Protein AF-A0A946HUG2-F1 (afdb_monomer)

Structure (mmCIF, N/CA/C/O backbone):
data_AF-A0A946HUG2-F1
#
_entry.id   AF-A0A946HUG2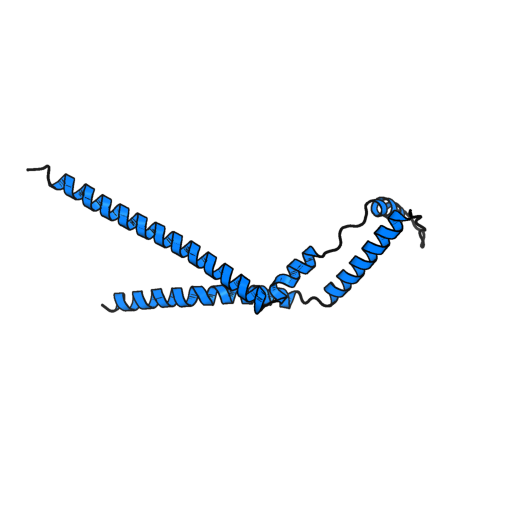-F1
#
loop_
_atom_site.group_PDB
_atom_site.id
_atom_site.type_symbol
_atom_site.label_atom_id
_atom_site.label_alt_id
_atom_site.label_comp_id
_atom_site.label_asym_id
_atom_site.label_entity_id
_atom_site.label_seq_id
_atom_site.pdbx_PDB_ins_code
_atom_site.Cartn_x
_atom_site.Cartn_y
_atom_site.Cartn_z
_atom_site.occupancy
_atom_site.B_iso_or_equiv
_atom_site.auth_seq_id
_atom_site.auth_comp_id
_atom_site.auth_asym_id
_atom_site.auth_atom_id
_atom_site.pdbx_PDB_model_num
ATOM 1 N N . MET A 1 1 ? -23.918 31.958 53.753 1.00 51.69 1 MET A N 1
ATOM 2 C CA . MET A 1 1 ? -23.463 30.554 53.579 1.00 51.69 1 MET A CA 1
ATOM 3 C C . MET A 1 1 ? -23.329 30.134 52.100 1.00 51.69 1 MET A C 1
ATOM 5 O O . MET A 1 1 ? -23.316 28.949 51.806 1.00 51.69 1 MET A O 1
ATOM 9 N N . GLU A 1 2 ? -23.116 31.060 51.156 1.00 54.88 2 GLU A N 1
ATOM 10 C CA . GLU A 1 2 ? -23.332 30.794 49.716 1.00 54.88 2 GLU A CA 1
ATOM 11 C C . GLU A 1 2 ? -22.056 30.512 48.889 1.00 54.88 2 GLU A C 1
ATOM 13 O O . GLU A 1 2 ? -22.109 29.956 47.800 1.00 54.88 2 GLU A O 1
ATOM 18 N N . LYS A 1 3 ? -20.856 30.804 49.411 1.00 55.84 3 LYS A N 1
ATOM 19 C CA . LYS A 1 3 ? -19.596 30.688 48.639 1.00 55.84 3 LYS A CA 1
ATOM 20 C C . LYS A 1 3 ? -19.053 29.258 48.459 1.00 55.84 3 LYS A C 1
ATOM 22 O O . LYS A 1 3 ? -18.051 29.080 47.764 1.00 55.84 3 LYS A O 1
ATOM 27 N N . LYS A 1 4 ? -19.651 28.241 49.094 1.00 53.16 4 LYS A N 1
ATOM 28 C CA . LYS A 1 4 ? -19.107 26.866 49.102 1.00 53.16 4 LYS A CA 1
ATOM 29 C C . LYS A 1 4 ? -19.565 26.023 47.900 1.00 53.16 4 LYS A C 1
ATOM 31 O O . LYS A 1 4 ? -18.785 25.195 47.441 1.00 53.16 4 LYS A O 1
ATOM 36 N N . SER A 1 5 ? -20.754 26.277 47.343 1.00 53.03 5 SER A N 1
ATOM 37 C CA . SER A 1 5 ? -21.284 25.548 46.174 1.00 53.03 5 SER A CA 1
ATOM 38 C C . SER A 1 5 ? -20.535 25.894 44.878 1.00 53.03 5 SER A C 1
ATOM 40 O O . SER A 1 5 ? -20.132 25.001 44.139 1.00 53.03 5 SER A O 1
ATOM 42 N N . VAL A 1 6 ? -20.221 27.175 44.658 1.00 56.47 6 VAL A N 1
ATOM 43 C CA . VAL A 1 6 ? -19.549 27.677 43.438 1.00 56.47 6 VAL A CA 1
ATOM 44 C C . VAL A 1 6 ? -18.105 27.160 43.278 1.00 56.47 6 VAL A C 1
ATOM 46 O O . VAL A 1 6 ? -17.585 27.056 42.167 1.00 56.47 6 VAL A O 1
ATOM 49 N N . ARG A 1 7 ? -17.419 26.814 44.378 1.00 55.25 7 ARG A N 1
ATOM 50 C CA . ARG A 1 7 ? -16.035 26.295 44.330 1.00 55.25 7 ARG A CA 1
ATOM 51 C C . ARG A 1 7 ? -15.948 24.802 43.992 1.00 55.25 7 ARG A C 1
ATOM 53 O O . ARG A 1 7 ? -14.934 24.389 43.432 1.00 55.25 7 A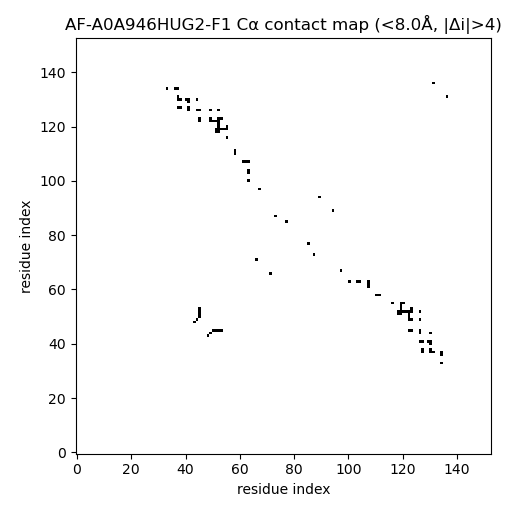RG A O 1
ATOM 60 N N . LEU A 1 8 ? -16.976 24.012 44.312 1.00 56.19 8 LEU A N 1
ATOM 61 C CA . LEU A 1 8 ? -17.014 22.573 44.014 1.00 56.19 8 LEU A CA 1
ATOM 62 C C . LEU A 1 8 ? -17.182 22.314 42.507 1.00 56.19 8 LEU A C 1
ATOM 64 O O . LEU A 1 8 ? -16.502 21.448 41.957 1.00 56.19 8 LEU A O 1
ATOM 68 N N . ASP A 1 9 ? -17.980 23.139 41.830 1.00 61.47 9 ASP A N 1
ATOM 69 C CA . ASP A 1 9 ? -18.245 23.055 40.389 1.00 61.47 9 ASP A CA 1
ATOM 70 C C . ASP A 1 9 ? -16.977 23.233 39.518 1.00 61.47 9 ASP A C 1
ATOM 72 O O . ASP A 1 9 ? -16.661 22.407 38.659 1.00 61.47 9 ASP A O 1
ATOM 76 N N . ARG A 1 10 ? -16.131 24.234 39.819 1.00 65.38 10 ARG A N 1
ATOM 77 C CA . ARG A 1 10 ? -14.872 24.466 39.070 1.00 65.38 10 ARG A CA 1
ATOM 78 C C . ARG A 1 10 ? -13.834 23.346 39.212 1.00 65.38 10 ARG A C 1
ATOM 80 O O . ARG A 1 10 ? -12.935 23.249 38.374 1.00 65.38 10 ARG A O 1
ATOM 87 N N . SER A 1 11 ? -13.884 22.560 40.290 1.00 70.19 11 SER A N 1
ATOM 88 C CA . SER A 1 11 ? -12.984 21.414 40.501 1.00 70.19 11 SER A CA 1
ATOM 89 C C . SER A 1 11 ? -13.456 20.201 39.702 1.00 70.19 11 SER A C 1
ATOM 91 O O . SER A 1 11 ? -12.662 19.598 38.981 1.00 70.19 11 SER A O 1
ATOM 93 N N . GLN A 1 12 ? -14.757 19.900 39.765 1.00 76.25 12 GLN A N 1
ATOM 94 C CA . GLN A 1 12 ? -15.372 18.810 39.004 1.00 76.25 12 GLN A CA 1
ATOM 95 C C . GLN A 1 12 ? -15.234 19.037 37.496 1.00 76.25 12 GLN A C 1
ATOM 97 O O . GLN A 1 12 ? -14.741 18.164 36.783 1.00 76.25 12 GLN A O 1
ATOM 102 N N . SER A 1 13 ? -15.528 20.251 37.026 1.00 77.31 13 SER A N 1
ATOM 103 C CA . SER A 1 13 ? -15.367 20.628 35.619 1.00 77.31 13 SER A CA 1
ATOM 104 C C . SER A 1 13 ? -13.922 20.466 35.131 1.00 77.31 13 SER A C 1
ATOM 106 O O . SER A 1 13 ? -13.685 19.887 34.073 1.00 77.31 13 SER A O 1
ATOM 108 N N . ARG A 1 14 ? -12.919 20.868 35.928 1.00 83.62 14 ARG A N 1
ATOM 109 C CA . ARG A 1 14 ? -11.502 20.636 35.585 1.00 83.62 14 ARG A CA 1
ATOM 110 C C . ARG A 1 14 ? -11.140 19.155 35.501 1.00 83.62 14 ARG A C 1
ATOM 112 O O . ARG A 1 14 ? -10.363 18.768 34.630 1.00 83.62 14 ARG A O 1
ATOM 119 N N . GLN A 1 15 ? -11.687 18.324 36.385 1.00 86.00 15 GLN A N 1
ATOM 120 C CA . GLN A 1 15 ? -11.443 16.882 36.361 1.00 86.00 15 GLN A CA 1
ATOM 121 C C . GLN A 1 15 ? -12.069 16.217 35.132 1.00 86.00 15 GLN A C 1
ATOM 123 O O . GLN A 1 15 ? -11.429 15.354 34.531 1.00 86.00 15 GLN A O 1
ATOM 128 N N . VAL A 1 16 ? -13.270 16.638 34.729 1.00 90.44 16 VAL A N 1
ATOM 129 C CA . VAL A 1 16 ? -13.940 16.153 33.515 1.00 90.44 16 VAL A CA 1
ATOM 130 C C . VAL A 1 16 ? -13.184 16.593 32.260 1.00 90.44 16 VAL A C 1
ATOM 132 O O . VAL A 1 16 ? -12.857 15.742 31.438 1.00 90.44 16 VAL A O 1
ATOM 135 N N . ILE A 1 17 ? -12.802 17.872 32.150 1.00 91.38 17 ILE A N 1
ATOM 136 C CA . ILE A 1 17 ? -12.015 18.392 31.015 1.00 91.38 17 ILE A CA 1
ATOM 137 C C . ILE A 1 17 ? -10.702 17.619 30.865 1.00 91.38 17 ILE A C 1
ATOM 139 O O . ILE A 1 17 ? -10.360 17.184 29.767 1.00 91.38 17 ILE A O 1
ATOM 143 N N . ARG A 1 18 ? -9.985 17.383 31.972 1.00 92.12 18 ARG A N 1
ATOM 144 C CA . ARG A 1 18 ? -8.744 16.598 31.953 1.00 92.12 18 ARG A CA 1
ATOM 145 C C . ARG A 1 18 ? -8.985 15.169 31.468 1.00 92.12 18 ARG A C 1
ATOM 147 O O . ARG A 1 18 ? -8.207 14.679 30.660 1.00 92.12 18 ARG A O 1
ATOM 154 N N . LYS A 1 19 ? -10.042 14.499 31.942 1.00 94.88 19 LYS A N 1
ATOM 155 C CA . LYS A 1 19 ? -10.388 13.140 31.491 1.00 94.88 19 LYS A CA 1
ATOM 156 C C . LYS A 1 19 ? -10.696 13.118 29.994 1.00 94.88 19 LYS A C 1
ATOM 158 O O . LYS A 1 19 ? -10.128 12.295 29.290 1.00 94.88 19 LYS A O 1
ATOM 163 N N . ILE A 1 20 ? -11.529 14.040 29.509 1.00 95.06 20 ILE A N 1
ATOM 164 C CA . ILE A 1 20 ? -11.873 14.153 28.084 1.00 95.06 20 ILE A CA 1
ATOM 165 C C . ILE A 1 20 ? -10.610 14.362 27.242 1.00 95.06 20 ILE A C 1
ATOM 167 O O . ILE A 1 20 ? -10.400 13.629 26.281 1.00 95.06 20 ILE A O 1
ATOM 171 N N . TYR A 1 21 ? -9.737 15.298 27.633 1.00 95.50 21 TYR A N 1
ATOM 172 C CA . TYR A 1 21 ? -8.464 15.537 26.947 1.00 95.50 21 TYR A CA 1
ATOM 173 C C . TYR A 1 21 ? -7.603 14.270 26.875 1.00 95.50 21 TYR A C 1
ATOM 175 O O . TYR A 1 21 ? -7.106 13.925 25.806 1.00 95.50 21 TYR A O 1
ATOM 183 N N . LEU A 1 22 ? -7.460 13.551 27.993 1.00 95.69 22 LEU A N 1
ATOM 184 C CA . LEU A 1 22 ? -6.661 12.327 28.046 1.00 95.69 22 LEU A CA 1
ATOM 185 C C . LEU A 1 22 ? -7.236 11.223 27.151 1.00 95.69 22 LEU A C 1
ATOM 187 O O . LEU A 1 22 ? -6.472 10.576 26.440 1.00 95.69 22 LEU A O 1
ATOM 191 N N . TYR A 1 23 ? -8.559 11.033 27.136 1.00 95.88 23 TYR A N 1
ATOM 192 C CA . TYR A 1 23 ? -9.197 10.046 26.259 1.00 95.88 23 TYR A CA 1
ATOM 193 C C . TYR A 1 23 ? -9.086 10.420 24.781 1.00 95.88 23 TYR A C 1
ATOM 195 O O . TYR A 1 23 ? -8.805 9.550 23.963 1.00 95.88 23 TYR A O 1
ATOM 203 N N . LEU A 1 24 ? -9.245 11.699 24.431 1.00 97.00 24 LEU A N 1
ATOM 204 C CA . LEU A 1 24 ? -9.057 12.165 23.055 1.00 97.00 24 LEU A CA 1
ATOM 205 C C . LEU A 1 24 ? -7.612 11.977 22.592 1.00 97.00 24 LEU A C 1
ATOM 207 O O . LEU A 1 24 ? -7.379 11.469 21.498 1.00 97.00 24 LEU A O 1
ATOM 211 N N . PHE A 1 25 ? -6.638 12.335 23.430 1.00 97.31 25 PHE A N 1
ATOM 212 C CA . PHE A 1 25 ? -5.226 12.149 23.108 1.00 97.31 25 PHE A CA 1
ATOM 213 C C . PHE A 1 25 ? -4.868 10.664 22.966 1.00 97.31 25 PHE A C 1
ATOM 215 O O . PHE A 1 25 ? -4.186 10.285 22.017 1.00 97.31 25 PHE A O 1
ATOM 222 N N . ALA A 1 26 ? -5.370 9.811 23.863 1.00 96.62 26 ALA A N 1
ATOM 223 C CA . ALA A 1 26 ? -5.179 8.366 23.777 1.00 96.62 26 ALA A CA 1
ATOM 224 C C . ALA A 1 26 ? -5.818 7.775 22.511 1.00 96.62 26 ALA A C 1
ATOM 226 O O . ALA A 1 26 ? -5.196 6.948 21.849 1.00 96.62 26 ALA A O 1
ATOM 227 N N . LEU A 1 27 ? -7.019 8.228 22.140 1.00 96.44 27 LEU A N 1
ATOM 228 C CA . LEU A 1 27 ? -7.692 7.809 20.912 1.00 96.44 27 LEU A CA 1
ATOM 229 C C . LEU A 1 27 ? -6.875 8.192 19.673 1.00 96.44 27 LEU A C 1
ATOM 231 O O . LEU A 1 27 ? -6.632 7.347 18.815 1.00 96.44 27 LEU A O 1
ATOM 235 N N . LEU A 1 28 ? -6.404 9.441 19.598 1.00 98.00 28 LEU A N 1
ATOM 236 C CA . LEU A 1 28 ? -5.545 9.903 18.505 1.00 98.00 28 LEU A CA 1
ATOM 237 C C . LEU A 1 28 ? -4.244 9.098 18.435 1.00 98.00 28 LEU A C 1
ATOM 239 O O . LEU A 1 28 ? -3.857 8.641 17.360 1.00 98.00 28 LEU A O 1
ATOM 243 N N . GLY A 1 29 ? -3.596 8.875 19.579 1.00 97.94 29 GLY A N 1
ATOM 244 C CA . GLY A 1 29 ? -2.392 8.054 19.668 1.00 97.94 29 GLY A CA 1
ATOM 245 C C . GLY A 1 29 ? -2.627 6.622 19.186 1.00 97.94 29 GLY A C 1
ATOM 246 O O . GLY A 1 29 ? -1.824 6.098 18.418 1.00 97.94 29 GLY A O 1
ATOM 247 N N . LEU A 1 30 ? -3.753 6.009 19.561 1.00 96.50 30 LEU A N 1
ATOM 248 C CA . LEU A 1 30 ? -4.123 4.664 19.121 1.00 96.50 30 LEU A CA 1
ATOM 249 C C . LEU A 1 30 ? -4.354 4.601 17.603 1.00 96.50 30 LEU A C 1
ATOM 251 O O . LEU A 1 30 ? -3.898 3.663 16.950 1.00 96.50 30 LEU A O 1
ATOM 255 N N . VAL A 1 31 ? -5.003 5.610 17.016 1.00 97.19 31 VAL A N 1
ATOM 256 C CA . VAL A 1 31 ? -5.180 5.703 15.556 1.00 97.19 31 VAL A CA 1
ATOM 257 C C . VAL A 1 31 ? -3.826 5.796 14.848 1.00 97.19 31 VAL A C 1
ATOM 259 O O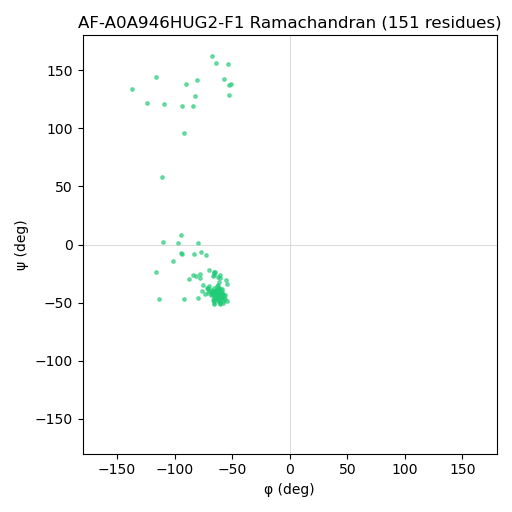 . VAL A 1 31 ? -3.565 5.041 13.915 1.00 97.19 31 VAL A O 1
ATOM 262 N N . LEU A 1 32 ? -2.920 6.657 15.313 1.00 98.25 32 LEU A N 1
ATOM 263 C CA . LEU A 1 32 ? -1.583 6.769 14.720 1.00 98.25 32 LEU A CA 1
ATOM 264 C C . LEU A 1 32 ? -0.778 5.470 14.863 1.00 98.25 32 LEU A C 1
ATOM 266 O O . LEU A 1 32 ? -0.131 5.036 13.909 1.00 98.25 32 LEU A O 1
ATOM 270 N N . LEU A 1 33 ? -0.860 4.822 16.027 1.00 97.88 33 LEU A N 1
ATOM 271 C CA . LEU A 1 33 ? -0.179 3.558 16.297 1.00 97.88 33 LEU A CA 1
ATOM 272 C C . LEU A 1 33 ? -0.679 2.440 15.375 1.00 97.88 33 LEU A C 1
ATOM 274 O O . LEU A 1 33 ? 0.128 1.710 14.806 1.00 97.88 33 LEU A O 1
ATOM 278 N N . THR A 1 34 ? -1.996 2.317 15.196 1.00 97.75 34 THR A N 1
ATOM 279 C CA . THR A 1 34 ? -2.588 1.293 14.319 1.00 97.75 34 THR A CA 1
ATOM 280 C C . THR A 1 34 ? -2.207 1.510 12.856 1.00 97.75 34 THR A C 1
ATOM 282 O O . THR A 1 34 ? -1.802 0.555 12.194 1.00 97.75 34 THR A O 1
ATOM 285 N N . ILE A 1 35 ? -2.230 2.755 12.366 1.00 98.19 35 ILE A N 1
ATOM 286 C CA . ILE A 1 35 ? -1.761 3.093 11.011 1.00 98.19 35 ILE A CA 1
ATOM 287 C C . ILE A 1 35 ? -0.279 2.727 10.845 1.00 98.19 35 ILE A C 1
ATOM 289 O O . ILE A 1 35 ? 0.100 2.122 9.839 1.00 98.19 35 ILE A O 1
ATOM 293 N N . GLY A 1 36 ? 0.560 3.065 11.829 1.00 98.31 36 GLY A N 1
ATOM 294 C CA . GLY A 1 36 ? 1.984 2.726 11.824 1.00 98.31 36 GLY A CA 1
ATOM 295 C C . GLY A 1 36 ? 2.230 1.216 11.802 1.00 98.31 36 GLY A C 1
ATOM 296 O O . GLY A 1 36 ? 3.002 0.733 10.975 1.00 98.31 36 GLY A O 1
ATOM 297 N N . ALA A 1 37 ? 1.523 0.463 12.646 1.00 98.38 37 ALA A N 1
ATOM 298 C CA . ALA A 1 37 ? 1.634 -0.992 12.727 1.00 98.38 37 ALA A CA 1
ATOM 299 C C . ALA A 1 37 ? 1.246 -1.676 11.408 1.00 98.38 37 ALA A C 1
ATOM 301 O O . ALA A 1 37 ? 1.991 -2.520 10.911 1.00 98.38 37 ALA A O 1
ATOM 302 N N . VAL A 1 38 ? 0.128 -1.268 10.796 1.00 98.50 38 VAL A N 1
ATOM 303 C CA . VAL A 1 38 ? -0.313 -1.801 9.496 1.00 98.50 38 VAL A CA 1
ATOM 304 C C . VAL A 1 38 ? 0.735 -1.533 8.418 1.00 98.50 38 VAL A C 1
ATOM 306 O O . VAL A 1 38 ? 1.083 -2.439 7.664 1.00 98.50 38 VAL A O 1
ATOM 309 N N . ARG A 1 39 ? 1.282 -0.310 8.352 1.00 98.19 39 ARG A N 1
ATOM 310 C CA . ARG A 1 39 ? 2.325 0.035 7.372 1.00 98.19 39 ARG A CA 1
ATOM 311 C C . ARG A 1 39 ? 3.595 -0.787 7.567 1.00 98.19 39 ARG A C 1
ATOM 313 O O . ARG A 1 39 ? 4.164 -1.246 6.581 1.00 98.19 39 ARG A O 1
ATOM 320 N N . PHE A 1 40 ? 4.014 -0.985 8.813 1.00 98.38 40 PHE A N 1
ATOM 321 C CA . PHE A 1 40 ? 5.216 -1.747 9.135 1.00 98.38 40 PHE A CA 1
ATOM 322 C C . PHE A 1 40 ? 5.079 -3.225 8.752 1.00 98.38 40 PHE A C 1
ATOM 324 O O . PHE A 1 40 ? 5.952 -3.772 8.081 1.00 98.38 40 PHE A O 1
ATOM 331 N N . ILE A 1 41 ? 3.955 -3.854 9.105 1.00 98.38 41 ILE A N 1
ATOM 332 C CA . ILE A 1 41 ? 3.681 -5.248 8.7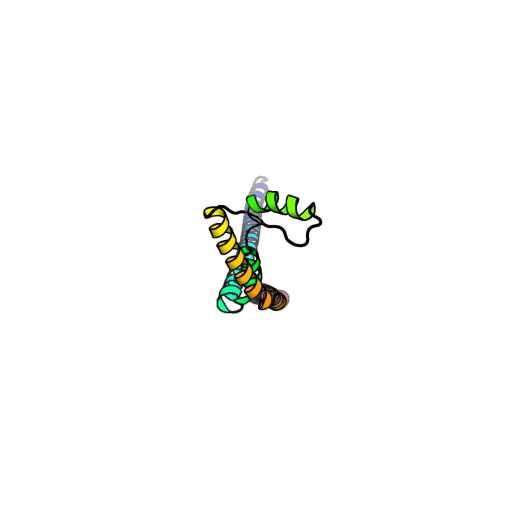30 1.00 98.38 41 ILE A CA 1
ATOM 333 C C . ILE A 1 41 ? 3.576 -5.378 7.210 1.00 98.38 41 ILE A C 1
ATOM 335 O O . ILE A 1 41 ? 4.168 -6.291 6.644 1.00 98.38 41 ILE A O 1
ATOM 339 N N . ASN A 1 42 ? 2.911 -4.436 6.537 1.00 98.38 42 ASN A N 1
ATOM 340 C CA . ASN A 1 42 ? 2.801 -4.439 5.081 1.00 98.38 42 ASN A CA 1
ATOM 341 C C . ASN A 1 42 ? 4.176 -4.355 4.409 1.00 98.38 42 ASN A C 1
ATOM 343 O O . ASN A 1 42 ? 4.431 -5.078 3.454 1.00 98.38 42 ASN A O 1
ATOM 347 N N . MET A 1 43 ? 5.076 -3.511 4.916 1.00 97.19 43 MET A N 1
ATOM 348 C CA . MET A 1 43 ? 6.452 -3.446 4.423 1.00 97.19 43 MET A CA 1
ATOM 349 C C . MET A 1 43 ? 7.172 -4.789 4.609 1.00 97.19 43 MET A C 1
ATOM 351 O O . MET A 1 43 ? 7.766 -5.297 3.663 1.00 97.19 43 MET A O 1
ATOM 355 N N . GLY A 1 44 ? 7.084 -5.394 5.798 1.00 97.50 44 GLY A N 1
ATOM 356 C CA . GLY A 1 44 ? 7.706 -6.693 6.067 1.00 97.50 44 GLY A CA 1
ATOM 357 C C . GLY A 1 44 ? 7.153 -7.811 5.179 1.00 97.50 44 GLY A C 1
ATOM 358 O O . GLY A 1 44 ? 7.912 -8.604 4.627 1.00 97.50 44 GLY A O 1
ATOM 359 N N . LEU A 1 45 ? 5.836 -7.845 4.977 1.00 98.00 45 LEU A N 1
ATOM 360 C CA . LEU A 1 45 ? 5.191 -8.816 4.102 1.00 98.00 45 LEU A CA 1
ATOM 361 C C . LEU A 1 45 ? 5.642 -8.653 2.649 1.00 98.00 45 LEU A C 1
ATOM 363 O O . LEU A 1 45 ? 6.007 -9.651 2.039 1.00 98.00 45 LEU A O 1
ATOM 367 N N . LYS A 1 46 ? 5.694 -7.433 2.103 1.00 96.50 46 LYS A N 1
ATOM 368 C CA . LYS A 1 46 ?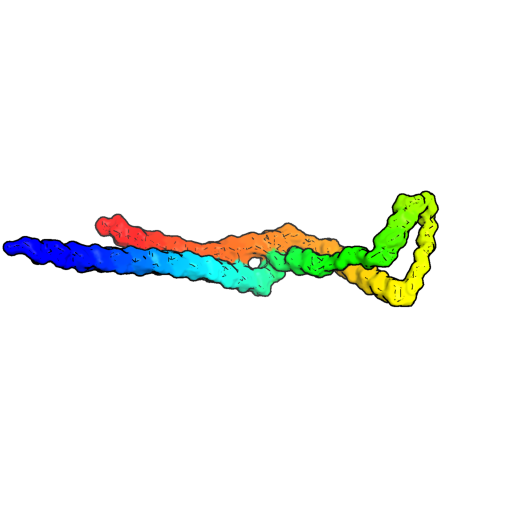 6.225 -7.202 0.747 1.00 96.50 46 LYS A CA 1
ATOM 369 C C . LYS A 1 46 ? 7.702 -7.571 0.620 1.00 96.50 46 LYS A C 1
ATOM 371 O O . LYS A 1 46 ? 8.085 -8.172 -0.375 1.00 96.50 46 LYS A O 1
ATOM 376 N N . ALA A 1 47 ? 8.513 -7.265 1.630 1.00 95.44 47 ALA A N 1
ATOM 377 C CA . ALA A 1 47 ? 9.951 -7.510 1.587 1.00 95.44 47 ALA A CA 1
ATOM 378 C C . ALA A 1 47 ? 10.320 -9.002 1.665 1.00 95.44 47 ALA A C 1
ATOM 380 O O . ALA A 1 47 ? 11.257 -9.428 0.995 1.00 95.44 47 ALA A O 1
ATOM 381 N N . TYR A 1 48 ? 9.603 -9.794 2.470 1.00 96.62 48 TYR A N 1
ATOM 382 C CA . TYR A 1 48 ? 10.014 -11.170 2.790 1.00 96.62 48 TYR A CA 1
ATOM 383 C C . TYR A 1 48 ? 9.055 -12.264 2.303 1.00 96.62 48 TYR A C 1
ATOM 385 O O . TYR A 1 48 ? 9.483 -13.402 2.141 1.00 96.62 48 TYR A O 1
ATOM 393 N N . VAL A 1 49 ? 7.772 -11.957 2.084 1.00 96.50 49 VAL A N 1
ATOM 394 C CA . VAL A 1 49 ? 6.747 -12.955 1.707 1.00 96.50 49 VAL A CA 1
ATOM 395 C C . VAL A 1 49 ? 6.234 -12.718 0.286 1.00 96.50 49 VAL A C 1
ATOM 397 O O . VAL A 1 49 ? 6.150 -13.642 -0.516 1.00 96.50 49 VAL A O 1
ATOM 400 N N . PHE A 1 50 ? 5.915 -11.469 -0.045 1.00 96.00 50 PHE A N 1
ATOM 401 C CA . PHE A 1 50 ? 5.348 -11.044 -1.319 1.00 96.00 50 PHE A CA 1
ATOM 402 C C . PHE A 1 50 ? 6.354 -10.206 -2.114 1.00 96.00 50 PHE A C 1
ATOM 404 O O . PHE A 1 50 ? 6.051 -9.078 -2.488 1.00 96.00 50 PHE A O 1
ATOM 411 N N . THR A 1 51 ? 7.524 -10.768 -2.415 1.00 91.12 51 THR A N 1
ATOM 412 C CA . THR A 1 51 ? 8.634 -10.063 -3.093 1.00 91.12 51 THR A CA 1
ATOM 413 C C . THR A 1 51 ? 8.237 -9.422 -4.428 1.00 91.12 51 THR A C 1
ATOM 415 O O . THR A 1 51 ? 8.730 -8.359 -4.783 1.00 91.12 51 THR A O 1
ATOM 418 N N . GLU A 1 52 ? 7.275 -10.013 -5.139 1.00 91.06 52 GLU A N 1
ATOM 419 C CA . GLU A 1 52 ? 6.742 -9.486 -6.405 1.00 91.06 52 GLU A CA 1
ATOM 420 C C . GLU A 1 52 ? 5.840 -8.246 -6.245 1.00 91.06 52 GLU A C 1
ATOM 422 O O . GLU A 1 52 ? 5.462 -7.622 -7.239 1.00 91.06 52 GLU A O 1
ATOM 427 N N . ALA A 1 53 ? 5.462 -7.870 -5.018 1.00 90.06 53 ALA A N 1
ATOM 428 C CA . ALA A 1 53 ? 4.534 -6.771 -4.755 1.00 90.06 53 ALA A CA 1
ATOM 429 C C . ALA A 1 53 ? 5.051 -5.420 -5.277 1.00 90.06 53 ALA A C 1
ATOM 431 O O . ALA A 1 53 ? 4.261 -4.534 -5.582 1.00 90.06 53 ALA A O 1
ATOM 432 N N . GLU A 1 54 ? 6.359 -5.228 -5.400 1.00 89.62 54 GLU A N 1
ATOM 433 C CA . GLU A 1 54 ? 6.938 -3.945 -5.830 1.00 89.62 54 GLU A CA 1
ATOM 434 C C . GLU A 1 54 ? 7.561 -4.009 -7.228 1.00 89.62 54 GLU A C 1
ATOM 436 O O . GLU A 1 54 ? 8.030 -2.995 -7.743 1.00 89.62 54 GLU A O 1
ATOM 441 N N . ASN A 1 55 ? 7.474 -5.162 -7.898 1.00 86.56 55 ASN A N 1
ATOM 442 C CA . ASN A 1 55 ? 8.060 -5.343 -9.224 1.00 86.56 55 ASN A CA 1
ATOM 443 C C . ASN A 1 55 ? 7.442 -4.413 -10.275 1.00 86.56 55 ASN A C 1
ATOM 445 O O . ASN A 1 55 ? 8.176 -3.888 -11.101 1.00 86.56 55 ASN A O 1
ATOM 449 N N . GLU A 1 56 ? 6.144 -4.100 -10.199 1.00 85.12 56 GLU A N 1
ATOM 450 C CA . GLU A 1 56 ? 5.546 -3.096 -11.097 1.00 85.12 56 GLU A CA 1
ATOM 451 C C . GLU A 1 56 ? 6.190 -1.709 -10.938 1.00 85.12 56 GLU A C 1
ATOM 453 O O . GLU A 1 56 ? 6.473 -1.024 -11.918 1.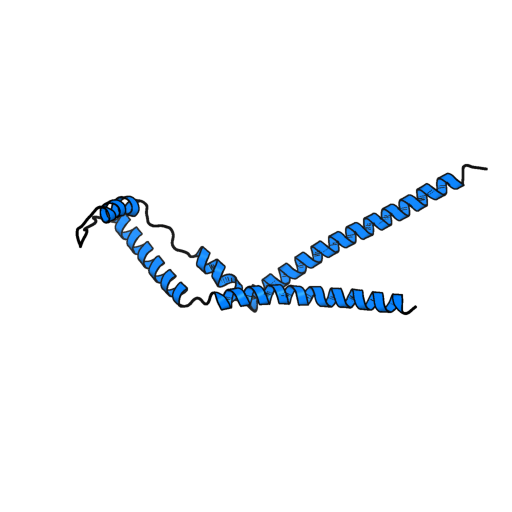00 85.12 56 GLU A O 1
ATOM 458 N N . GLN A 1 57 ? 6.449 -1.289 -9.696 1.00 84.19 57 GLN A N 1
ATOM 459 C CA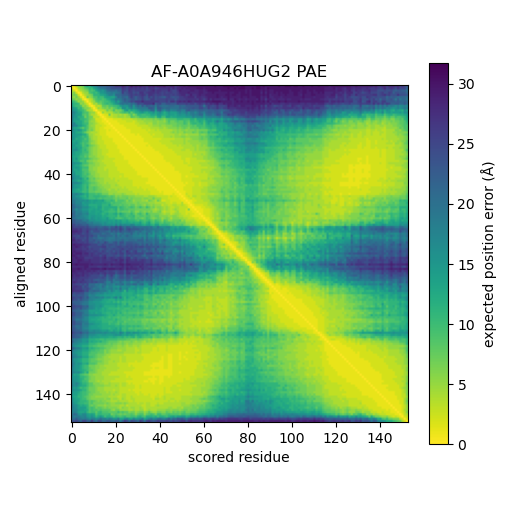 . GLN A 1 57 ? 7.077 0.006 -9.430 1.00 84.19 57 GLN A CA 1
ATOM 460 C C . GLN A 1 57 ? 8.518 0.022 -9.930 1.00 84.19 57 GLN A C 1
ATOM 462 O O . GLN A 1 57 ? 8.937 1.002 -10.543 1.00 84.19 57 GLN A O 1
ATOM 467 N N . LYS A 1 58 ? 9.246 -1.080 -9.729 1.00 83.81 58 LYS A N 1
ATOM 468 C CA . LYS A 1 58 ? 10.596 -1.259 -10.259 1.00 83.81 58 LYS A CA 1
ATOM 469 C C . LYS A 1 58 ? 10.617 -1.185 -11.789 1.00 83.81 58 LYS A C 1
ATOM 471 O O . LYS A 1 58 ? 11.398 -0.426 -12.341 1.00 83.81 58 LYS A O 1
ATOM 476 N N . MET A 1 59 ? 9.704 -1.878 -12.465 1.00 83.62 59 MET A N 1
ATOM 477 C CA . MET A 1 59 ? 9.586 -1.873 -13.930 1.00 83.62 59 MET A CA 1
ATOM 478 C C . MET A 1 59 ? 9.294 -0.483 -14.504 1.00 83.62 59 MET A C 1
ATOM 480 O O . MET A 1 59 ? 9.837 -0.107 -15.545 1.00 83.62 59 MET A O 1
ATOM 484 N N . ASN A 1 60 ? 8.454 0.291 -13.813 1.00 83.19 60 ASN A N 1
ATOM 485 C CA . ASN A 1 60 ? 8.167 1.674 -14.182 1.00 83.19 60 ASN A CA 1
ATOM 486 C C . ASN A 1 60 ? 9.366 2.602 -13.933 1.00 83.19 60 ASN A C 1
ATOM 488 O O . ASN A 1 60 ? 9.592 3.518 -14.721 1.00 83.19 60 ASN A O 1
ATOM 492 N N . TYR A 1 61 ? 10.138 2.367 -12.868 1.00 83.25 61 TYR A N 1
ATOM 493 C CA . TYR A 1 61 ? 11.358 3.121 -12.568 1.00 83.25 61 TYR A CA 1
ATOM 494 C C . TYR A 1 61 ? 12.495 2.808 -13.551 1.00 83.25 61 TYR A C 1
ATOM 496 O O . TYR A 1 61 ? 13.194 3.713 -14.002 1.00 83.25 61 TYR A O 1
ATOM 504 N N . ASP A 1 62 ? 12.639 1.539 -13.934 1.00 83.56 62 ASP A N 1
ATOM 505 C CA . ASP A 1 62 ? 13.689 1.055 -14.834 1.00 83.56 62 ASP A CA 1
ATOM 506 C C . ASP A 1 62 ? 13.385 1.333 -16.316 1.00 83.56 62 ASP A C 1
ATOM 508 O O . ASP A 1 62 ? 14.196 1.003 -17.191 1.00 83.56 62 ASP A O 1
ATOM 512 N N . ARG A 1 63 ? 12.254 1.992 -16.614 1.00 82.94 63 ARG A N 1
ATOM 513 C CA . ARG A 1 63 ? 11.879 2.377 -17.974 1.00 82.94 63 ARG A CA 1
ATOM 514 C C . ARG A 1 63 ? 13.028 3.148 -18.639 1.00 82.94 63 ARG A C 1
ATOM 516 O O . ARG A 1 63 ? 13.573 4.087 -18.045 1.00 82.94 63 ARG A O 1
ATOM 523 N N . PRO A 1 64 ? 13.458 2.754 -19.849 1.00 79.12 64 PRO A N 1
ATOM 524 C CA . PRO A 1 64 ? 14.450 3.521 -20.579 1.00 79.12 64 PRO A CA 1
ATOM 525 C C . PRO A 1 64 ? 13.960 4.956 -20.791 1.00 79.12 64 PRO A C 1
ATOM 527 O O . PRO A 1 64 ? 12.767 5.209 -20.949 1.00 79.12 64 PRO A O 1
ATOM 530 N N . MET A 1 65 ? 14.907 5.892 -20.706 1.00 70.38 65 MET A N 1
ATOM 531 C CA . MET A 1 65 ? 14.645 7.312 -20.931 1.00 70.38 65 MET A CA 1
ATOM 532 C C . MET A 1 65 ? 14.212 7.544 -22.378 1.00 70.38 65 MET A C 1
ATOM 534 O O . MET A 1 65 ? 14.553 6.755 -23.258 1.00 70.38 65 MET A O 1
ATOM 538 N N . GLU A 1 66 ? 13.490 8.644 -22.588 1.00 67.38 66 GLU A N 1
ATOM 539 C CA . GLU A 1 66 ? 13.069 9.108 -23.909 1.00 67.38 66 GLU A CA 1
ATOM 540 C C . GLU A 1 66 ? 14.246 9.257 -24.880 1.00 67.38 66 GLU A C 1
ATOM 542 O O . GLU A 1 66 ? 15.404 9.432 -24.479 1.00 67.38 66 GLU A O 1
ATOM 547 N N . ASP A 1 67 ? 13.916 9.172 -26.168 1.00 70.94 67 ASP A N 1
ATOM 548 C CA . 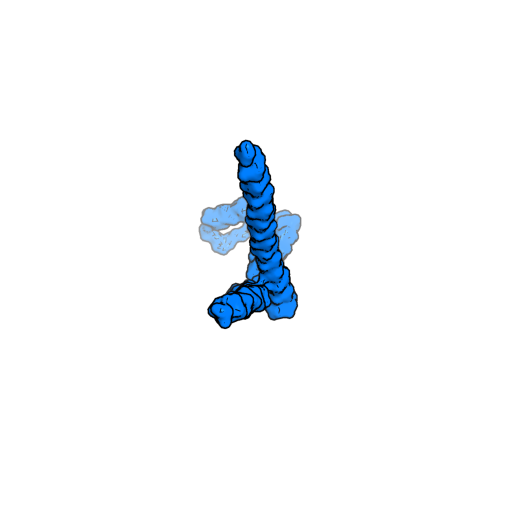ASP A 1 67 ? 14.880 9.196 -27.257 1.00 70.94 67 ASP A CA 1
ATOM 549 C C . ASP A 1 67 ? 15.811 10.420 -27.168 1.00 70.94 67 ASP A C 1
ATOM 551 O O . ASP A 1 67 ? 15.359 11.539 -26.906 1.00 70.94 67 ASP A O 1
ATOM 555 N N . PRO A 1 68 ? 17.125 10.244 -27.404 1.00 75.44 68 PRO A N 1
ATOM 556 C CA . PRO A 1 68 ? 18.077 11.335 -27.415 1.00 75.44 68 PRO A CA 1
ATOM 557 C C . PRO A 1 68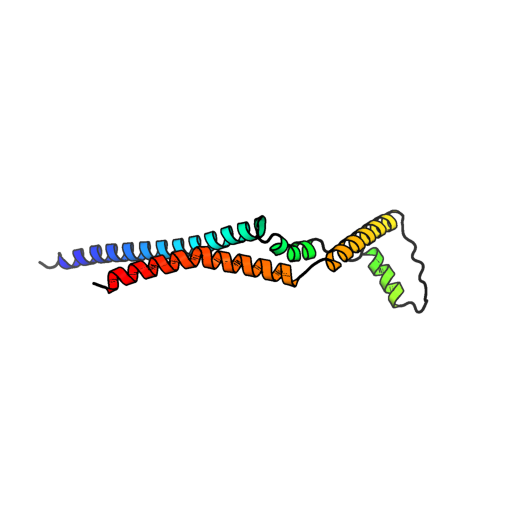 ? 17.612 12.471 -28.323 1.00 75.44 68 PRO A C 1
ATOM 559 O O . PRO A 1 68 ? 17.187 12.236 -29.451 1.00 75.44 68 PRO A O 1
ATOM 562 N N . TYR A 1 69 ? 17.779 13.717 -27.877 1.00 73.12 69 TYR A N 1
ATOM 563 C CA . TYR A 1 69 ? 17.312 14.897 -28.614 1.00 73.12 69 TYR A CA 1
ATOM 564 C C . TYR A 1 69 ? 17.831 14.962 -30.064 1.00 73.12 69 TYR A C 1
ATOM 566 O O . TYR A 1 69 ? 17.105 15.366 -30.968 1.00 73.12 69 TYR A O 1
ATOM 574 N N . TYR A 1 70 ? 19.057 14.486 -30.322 1.00 71.62 70 TYR A N 1
ATOM 575 C CA . TYR A 1 70 ? 19.607 14.431 -31.683 1.00 71.62 70 TYR A CA 1
ATOM 576 C C . TYR A 1 70 ? 18.841 13.472 -32.607 1.00 71.62 70 TYR A C 1
ATOM 578 O O . TYR A 1 70 ? 18.898 13.627 -33.824 1.00 71.62 70 TYR A O 1
ATOM 586 N N . LEU A 1 71 ? 18.135 12.479 -32.061 1.00 70.94 71 LEU A N 1
ATOM 587 C CA . LEU A 1 71 ? 17.238 11.618 -32.825 1.00 70.94 71 LEU A CA 1
ATOM 588 C C . LEU A 1 71 ? 15.910 12.313 -33.114 1.00 70.94 71 LEU A C 1
ATOM 590 O O . LEU A 1 71 ? 15.322 12.033 -34.146 1.00 70.94 71 LEU A O 1
ATOM 594 N N . VAL A 1 72 ? 15.446 13.240 -32.274 1.00 70.69 72 VAL A N 1
ATOM 595 C CA . VAL A 1 72 ? 14.187 13.974 -32.502 1.00 70.69 72 VAL A CA 1
ATOM 596 C C . VAL A 1 72 ? 14.271 14.801 -33.789 1.00 70.69 72 VAL A C 1
ATOM 598 O O . VAL A 1 72 ? 13.431 14.668 -34.673 1.00 70.69 72 VAL A O 1
ATOM 601 N N . GLU A 1 73 ? 15.348 15.567 -33.961 1.00 67.38 73 GLU A N 1
ATOM 602 C CA . GLU A 1 73 ? 15.593 16.340 -35.189 1.00 67.38 73 GLU A CA 1
ATOM 603 C C . GLU A 1 73 ? 15.723 15.433 -36.427 1.00 67.38 73 GLU A C 1
ATOM 605 O O . GLU A 1 73 ? 15.207 15.729 -37.505 1.00 67.38 73 GLU A O 1
ATOM 610 N N . LYS A 1 74 ? 16.361 14.271 -36.256 1.00 67.12 74 LYS A N 1
ATOM 611 C CA . LYS A 1 74 ? 16.580 13.296 -37.331 1.00 67.12 74 LYS A CA 1
ATOM 612 C C . LYS A 1 74 ? 15.334 12.464 -37.656 1.00 67.12 74 LYS A C 1
ATOM 614 O O . LYS A 1 74 ? 15.202 12.015 -38.786 1.00 67.12 74 LYS A O 1
ATOM 619 N N . THR A 1 75 ? 14.407 12.280 -36.716 1.00 65.50 75 THR A N 1
ATOM 620 C CA . THR A 1 75 ? 13.149 11.526 -36.895 1.00 65.50 75 THR A CA 1
ATOM 621 C C . THR A 1 75 ? 12.036 12.369 -37.513 1.00 65.50 75 THR A C 1
ATOM 623 O O . THR A 1 75 ? 11.201 11.832 -38.237 1.00 65.50 75 THR A O 1
ATOM 626 N N . GLU A 1 76 ? 12.050 13.690 -37.340 1.00 65.88 76 GLU A N 1
ATOM 627 C CA . GLU A 1 76 ? 11.186 14.608 -38.101 1.00 65.88 76 GLU A CA 1
ATOM 628 C C . GLU A 1 76 ? 11.508 14.568 -39.612 1.00 65.88 76 GLU A C 1
ATOM 630 O O . GLU A 1 76 ? 10.605 14.565 -40.456 1.00 65.88 76 GLU A O 1
ATOM 635 N N . ALA A 1 77 ? 12.789 14.408 -39.969 1.00 63.50 77 ALA A N 1
ATOM 636 C CA . ALA A 1 77 ? 13.215 14.158 -41.351 1.00 63.50 77 ALA A CA 1
ATOM 637 C C . ALA A 1 77 ? 12.746 12.786 -41.886 1.00 63.50 77 ALA A C 1
ATOM 639 O O . ALA A 1 77 ? 12.521 12.630 -43.084 1.00 63.50 77 ALA A O 1
ATOM 640 N N . ILE A 1 78 ? 12.542 11.798 -41.003 1.00 63.41 78 ILE A N 1
ATOM 641 C CA . ILE A 1 78 ? 11.994 10.477 -41.358 1.00 63.41 78 ILE A CA 1
ATOM 642 C C . ILE A 1 78 ? 10.494 10.555 -41.649 1.00 63.41 78 ILE A C 1
ATOM 644 O O . ILE A 1 78 ? 10.036 9.982 -42.630 1.00 63.41 78 ILE A O 1
ATOM 648 N N . LYS A 1 79 ? 9.725 11.297 -40.843 1.00 65.56 79 LYS A N 1
ATOM 649 C CA . LYS A 1 79 ? 8.268 11.451 -41.033 1.00 65.56 79 LYS A CA 1
ATOM 650 C C . LYS A 1 79 ? 7.889 12.199 -42.318 1.00 65.56 79 LYS A C 1
ATOM 652 O O . LYS A 1 79 ? 6.776 12.033 -42.805 1.00 65.56 79 LYS A O 1
ATOM 657 N N . SER A 1 80 ? 8.787 13.038 -42.837 1.00 64.38 80 SER A N 1
ATOM 658 C CA . SER A 1 80 ? 8.591 13.835 -44.059 1.00 64.38 80 SER A CA 1
ATOM 659 C C . SER A 1 80 ? 9.147 13.171 -45.328 1.00 64.38 80 SER A C 1
ATOM 661 O O . SER A 1 80 ? 8.898 13.652 -46.433 1.00 64.38 80 SER A O 1
ATOM 663 N N . SER A 1 81 ? 9.862 12.054 -45.183 1.00 62.78 81 SER A N 1
ATOM 664 C CA . SER A 1 81 ? 10.457 11.291 -46.279 1.00 62.78 81 SER A CA 1
ATOM 665 C C . SER A 1 81 ? 9.496 10.220 -46.814 1.00 62.78 81 SER A C 1
ATOM 667 O O . SER A 1 81 ? 8.823 9.534 -46.049 1.00 62.78 81 SER A O 1
ATOM 669 N N . THR A 1 82 ? 9.437 10.059 -48.143 1.00 63.16 82 THR A N 1
ATOM 670 C CA . THR A 1 82 ? 8.701 8.963 -48.821 1.00 63.16 82 THR A CA 1
ATOM 671 C C . THR A 1 82 ? 9.630 7.789 -49.184 1.00 63.16 82 THR A C 1
ATOM 673 O O . THR A 1 82 ? 9.189 6.794 -49.763 1.00 63.16 82 THR A O 1
ATOM 676 N N . ASP A 1 83 ? 10.918 7.887 -48.843 1.00 66.00 83 ASP A N 1
ATOM 677 C CA . ASP A 1 83 ? 11.920 6.880 -49.180 1.00 66.00 83 ASP A CA 1
ATOM 678 C C . ASP A 1 83 ? 11.888 5.695 -48.209 1.00 66.00 83 ASP A C 1
ATOM 680 O O . ASP A 1 83 ? 11.722 5.844 -46.998 1.00 66.00 83 ASP A O 1
ATOM 684 N N . LYS A 1 84 ? 12.079 4.488 -48.756 1.00 65.19 84 LYS A N 1
ATOM 685 C CA . LYS A 1 84 ? 12.074 3.226 -47.994 1.00 65.19 84 LYS A CA 1
ATOM 686 C C . LYS A 1 84 ? 13.280 3.056 -47.066 1.00 65.19 84 LYS A C 1
ATOM 688 O O . LYS A 1 84 ? 13.196 2.271 -46.128 1.00 65.19 84 LYS A O 1
ATOM 693 N N . GLU A 1 85 ? 14.377 3.761 -47.325 1.00 61.75 85 GLU A N 1
ATOM 694 C CA . GLU A 1 85 ? 15.595 3.716 -46.517 1.00 61.75 85 GLU A CA 1
ATOM 695 C C . GLU A 1 85 ? 16.152 5.124 -46.324 1.00 61.75 85 GLU A C 1
ATOM 697 O O . GLU A 1 85 ? 16.271 5.898 -47.271 1.00 61.75 85 GLU A O 1
ATOM 702 N N . ILE A 1 86 ? 16.514 5.448 -45.083 1.00 68.19 86 ILE A N 1
ATOM 703 C CA . ILE A 1 86 ? 17.053 6.753 -44.699 1.00 68.19 86 ILE A CA 1
ATOM 704 C C . ILE A 1 86 ? 18.402 6.516 -44.042 1.00 68.19 86 ILE A C 1
ATOM 706 O O . ILE A 1 86 ? 18.508 5.809 -43.040 1.00 68.19 86 ILE A O 1
ATOM 710 N N . THR A 1 87 ? 19.445 7.117 -44.610 1.00 69.00 87 THR A N 1
ATOM 711 C CA . THR A 1 87 ? 20.800 7.023 -44.063 1.00 69.00 87 THR A CA 1
ATOM 712 C C . THR A 1 87 ? 21.056 8.204 -43.138 1.00 69.00 87 THR A C 1
ATOM 714 O O . THR A 1 87 ? 21.032 9.355 -43.565 1.00 69.00 87 THR A O 1
ATOM 717 N N . ILE A 1 88 ? 21.326 7.919 -41.865 1.00 73.25 88 ILE A N 1
ATOM 718 C CA . ILE A 1 88 ? 21.618 8.927 -40.846 1.00 73.25 88 ILE A CA 1
ATOM 719 C C . ILE A 1 88 ? 23.097 8.844 -40.482 1.00 73.25 88 ILE A C 1
ATOM 721 O O . ILE A 1 88 ? 23.568 7.824 -39.981 1.00 73.25 88 ILE A O 1
ATOM 725 N N . THR A 1 89 ? 23.832 9.935 -40.674 1.00 80.00 89 THR A N 1
ATOM 726 C CA . THR A 1 89 ? 25.219 10.047 -40.213 1.00 80.00 89 THR A CA 1
ATOM 727 C C . THR A 1 89 ? 25.252 10.431 -38.735 1.00 80.00 89 THR A C 1
ATOM 729 O O . THR A 1 89 ? 24.590 11.377 -38.306 1.00 80.00 89 THR A O 1
ATOM 732 N N . LEU A 1 90 ? 25.992 9.674 -37.925 1.00 81.31 90 LEU A N 1
ATOM 733 C CA . LEU A 1 90 ? 26.161 9.910 -36.488 1.00 81.31 90 LEU A CA 1
ATOM 734 C C . LEU A 1 90 ? 27.622 10.237 -36.194 1.00 81.31 90 LEU A C 1
ATOM 736 O O . LEU A 1 90 ? 28.523 9.663 -36.805 1.00 81.31 90 LEU A O 1
ATOM 740 N N . THR A 1 91 ? 27.856 11.130 -35.233 1.00 87.62 91 THR A N 1
ATOM 741 C CA . THR A 1 91 ? 29.194 11.273 -34.645 1.00 87.62 91 THR A CA 1
ATOM 742 C C . THR A 1 91 ? 29.546 10.019 -33.838 1.00 87.62 91 THR A C 1
ATOM 744 O O . THR A 1 91 ? 28.666 9.236 -33.466 1.00 87.62 91 THR A O 1
ATOM 747 N N . GLU A 1 92 ? 30.830 9.814 -33.539 1.00 87.19 92 GLU A N 1
ATOM 748 C CA . GLU A 1 92 ? 31.278 8.683 -32.715 1.00 87.19 92 GLU A CA 1
ATOM 749 C C . GLU A 1 92 ? 30.574 8.664 -31.347 1.00 87.19 92 GLU A C 1
ATOM 751 O O . GLU A 1 92 ? 30.053 7.632 -30.924 1.00 87.19 92 GLU A O 1
ATOM 756 N N . GLU A 1 93 ? 30.446 9.830 -30.710 1.00 85.44 93 GLU A N 1
ATOM 757 C CA . GLU A 1 93 ? 29.731 9.987 -29.443 1.00 85.44 93 GLU A CA 1
ATOM 758 C C . GLU A 1 93 ? 28.239 9.629 -29.565 1.00 85.44 93 GLU A C 1
ATOM 760 O O . GLU A 1 93 ? 27.716 8.861 -28.754 1.00 85.44 93 GLU A O 1
ATOM 765 N N . GLN A 1 94 ? 27.557 10.118 -30.609 1.00 86.25 94 GLN A N 1
ATOM 766 C CA . GLN A 1 94 ? 26.149 9.795 -30.868 1.00 86.25 94 GLN A CA 1
ATOM 767 C C . GLN A 1 94 ? 25.952 8.291 -31.104 1.00 86.25 94 GLN A C 1
ATOM 769 O O . GLN A 1 94 ? 25.006 7.698 -30.590 1.00 86.25 94 GLN A O 1
ATOM 774 N N . SER A 1 95 ? 26.872 7.649 -31.829 1.00 85.88 95 SER A N 1
ATOM 775 C CA . SER A 1 95 ? 26.853 6.203 -32.072 1.00 85.88 95 SER A CA 1
ATOM 776 C C . SER A 1 95 ? 26.990 5.399 -30.774 1.00 85.88 95 SER A C 1
ATOM 778 O O . SER A 1 95 ? 26.251 4.437 -30.551 1.00 85.88 95 SER A O 1
ATOM 780 N N . VAL A 1 96 ? 27.885 5.815 -29.872 1.00 88.19 96 VAL A N 1
ATOM 781 C CA . VAL A 1 96 ? 28.057 5.176 -28.557 1.00 88.19 96 VAL A CA 1
ATOM 782 C C . VAL A 1 96 ? 26.802 5.331 -27.692 1.00 88.19 96 VAL A C 1
ATOM 784 O O . VAL A 1 96 ? 26.348 4.354 -27.089 1.00 88.19 96 VAL A O 1
ATOM 787 N N . GLN A 1 97 ? 26.208 6.526 -27.655 1.00 86.25 97 GLN A N 1
ATOM 788 C CA . GLN A 1 97 ? 24.975 6.780 -26.903 1.00 86.25 97 GLN A CA 1
ATOM 789 C C . GLN A 1 97 ? 23.799 5.953 -27.441 1.00 86.25 97 GLN A C 1
ATOM 791 O O . GLN A 1 97 ? 23.087 5.326 -26.654 1.00 86.25 97 GLN A O 1
ATOM 796 N N . LEU A 1 98 ? 23.639 5.884 -28.767 1.00 86.62 98 LEU A N 1
ATOM 797 C CA . LEU A 1 98 ? 22.589 5.095 -29.411 1.00 86.62 98 LEU A CA 1
ATOM 798 C C . LEU A 1 98 ? 22.737 3.601 -29.105 1.00 86.62 98 LEU A C 1
ATOM 800 O O . LEU A 1 98 ? 21.769 2.959 -28.708 1.00 86.62 98 LEU A O 1
ATOM 804 N N . LYS A 1 99 ? 23.951 3.044 -29.208 1.00 88.69 99 LYS A N 1
ATOM 805 C CA . LYS A 1 99 ? 24.207 1.634 -28.860 1.00 88.69 99 LYS A CA 1
ATOM 806 C C . LYS A 1 99 ? 23.841 1.322 -27.410 1.00 88.69 99 LYS A C 1
ATOM 808 O O . LYS A 1 99 ? 23.259 0.274 -27.136 1.00 88.69 99 LYS A O 1
ATOM 813 N N . LYS A 1 100 ? 24.170 2.223 -26.479 1.00 88.81 100 LYS A N 1
ATOM 814 C CA . LYS A 1 100 ? 23.828 2.061 -25.059 1.00 88.81 100 LYS A CA 1
ATOM 815 C C . LYS A 1 100 ? 22.314 2.077 -24.838 1.00 88.81 100 LYS A C 1
ATOM 817 O O . LYS A 1 100 ? 21.815 1.272 -24.056 1.00 88.81 100 LYS A O 1
ATOM 822 N N . LEU A 1 101 ? 21.601 2.967 -25.526 1.00 87.50 101 LEU A N 1
ATOM 823 C CA . LEU A 1 101 ? 20.146 3.054 -25.453 1.00 87.50 101 LEU A CA 1
ATOM 824 C C . LEU A 1 101 ? 19.474 1.803 -26.020 1.00 87.50 101 LEU A C 1
ATOM 826 O O . LEU A 1 101 ? 18.647 1.213 -25.335 1.00 87.50 101 LEU A O 1
ATOM 830 N N . LEU A 1 102 ? 19.876 1.356 -27.214 1.00 87.31 102 LEU A N 1
ATOM 831 C CA . LEU A 1 102 ? 19.330 0.148 -27.841 1.00 87.31 102 LEU A CA 1
ATOM 832 C C . LEU A 1 102 ? 19.507 -1.077 -26.942 1.00 87.31 102 LEU A C 1
ATOM 834 O O . LEU A 1 102 ? 18.560 -1.828 -26.733 1.00 87.31 102 LEU A O 1
ATOM 838 N N . LYS A 1 103 ? 20.692 -1.225 -26.337 1.00 90.00 103 LYS A N 1
ATOM 839 C CA . LYS A 1 103 ? 20.951 -2.298 -25.375 1.00 90.00 103 LYS A CA 1
ATOM 840 C C . LYS A 1 103 ? 20.020 -2.218 -24.157 1.00 90.00 103 LYS A C 1
ATOM 842 O O . LYS A 1 103 ? 19.462 -3.233 -23.756 1.00 90.00 103 LYS A O 1
ATOM 847 N N . LYS A 1 104 ? 19.831 -1.024 -23.580 1.00 88.44 104 LYS A N 1
ATOM 848 C CA . LYS A 1 104 ? 18.929 -0.831 -22.432 1.00 88.44 104 LYS A CA 1
ATOM 849 C C . LYS A 1 104 ? 17.470 -1.134 -22.799 1.00 88.44 104 LYS A C 1
ATOM 851 O O . LYS A 1 104 ? 16.763 -1.732 -21.995 1.00 88.44 104 LYS A O 1
ATOM 856 N N . ASN A 1 105 ? 17.030 -0.741 -23.994 1.00 89.12 105 ASN A N 1
ATOM 857 C CA . ASN A 1 105 ? 15.677 -1.020 -24.479 1.00 89.12 105 ASN A CA 1
ATOM 858 C C . ASN A 1 105 ? 15.450 -2.522 -24.650 1.00 89.12 105 ASN A C 1
ATOM 860 O O . ASN A 1 105 ? 14.456 -3.032 -24.150 1.00 89.12 105 ASN A O 1
ATOM 864 N N . GLU A 1 106 ? 16.396 -3.236 -25.265 1.00 89.12 106 GLU A N 1
ATOM 865 C CA . GLU A 1 106 ? 16.315 -4.691 -25.424 1.00 89.12 106 GLU A CA 1
ATOM 866 C C . GLU A 1 106 ? 16.239 -5.410 -24.063 1.00 89.12 106 GLU A C 1
ATOM 868 O O . GLU A 1 106 ? 15.441 -6.329 -23.876 1.00 89.12 106 GLU A O 1
ATOM 873 N N . GLU A 1 107 ? 17.049 -4.986 -23.088 1.00 89.12 107 GLU A N 1
ATOM 874 C CA . GLU A 1 107 ? 17.012 -5.526 -21.723 1.00 89.12 107 GLU A CA 1
ATOM 875 C C . GLU A 1 107 ? 15.665 -5.253 -21.034 1.00 89.12 107 GLU A C 1
ATOM 877 O O . GLU A 1 107 ? 15.111 -6.151 -20.396 1.00 89.12 107 GLU A O 1
ATOM 882 N N . TRP A 1 108 ? 15.114 -4.046 -21.183 1.00 87.56 108 TRP A N 1
ATOM 883 C CA . TRP A 1 108 ? 13.817 -3.678 -20.613 1.00 87.56 108 TRP A CA 1
ATOM 884 C C . TRP A 1 108 ? 12.655 -4.435 -21.270 1.00 87.56 108 TRP A C 1
ATOM 886 O O . TRP A 1 108 ? 11.775 -4.924 -20.567 1.00 87.56 108 TRP A O 1
ATOM 896 N N . GLU A 1 109 ? 12.660 -4.600 -22.595 1.00 87.12 109 GLU A N 1
ATOM 897 C CA . GLU A 1 109 ? 11.635 -5.362 -23.322 1.00 87.12 109 GLU A CA 1
ATOM 898 C C . GLU A 1 109 ? 11.609 -6.835 -22.901 1.00 87.12 109 GLU A C 1
ATOM 900 O O . GLU A 1 109 ? 10.532 -7.395 -22.682 1.00 87.12 109 GLU A O 1
ATOM 905 N N . LYS A 1 110 ? 12.783 -7.454 -22.707 1.00 88.44 110 LYS A N 1
ATOM 906 C CA . LYS A 1 110 ? 12.878 -8.821 -22.169 1.00 88.44 110 LYS A CA 1
ATOM 907 C C . LYS A 1 110 ? 12.252 -8.920 -20.780 1.00 88.44 110 LYS A C 1
ATOM 909 O O . LYS A 1 110 ? 11.477 -9.835 -20.524 1.00 88.44 110 LYS A O 1
ATOM 914 N N . GLN A 1 111 ? 12.534 -7.952 -19.908 1.00 84.69 111 GLN A N 1
ATOM 915 C CA . GLN A 1 111 ? 11.959 -7.913 -18.561 1.00 84.69 111 GLN A CA 1
ATOM 916 C C . GLN A 1 111 ? 10.439 -7.697 -18.585 1.00 84.69 111 GLN A C 1
ATOM 918 O O . GLN A 1 111 ? 9.729 -8.311 -17.794 1.00 84.69 111 GLN A O 1
ATOM 923 N N . GLN A 1 112 ? 9.920 -6.871 -19.501 1.00 84.00 112 GLN A N 1
ATOM 924 C CA . GLN A 1 112 ? 8.476 -6.666 -19.690 1.00 84.00 112 GLN A CA 1
ATOM 925 C C . GLN A 1 112 ? 7.765 -7.942 -20.143 1.00 84.00 112 GLN A C 1
ATOM 927 O O . GLN A 1 112 ? 6.694 -8.251 -19.626 1.00 84.00 112 GLN A O 1
ATOM 932 N N . GLY A 1 113 ? 8.360 -8.698 -21.070 1.00 80.25 113 GLY A N 1
ATOM 933 C CA . GLY A 1 113 ? 7.773 -9.941 -21.580 1.00 80.25 113 GLY A CA 1
ATOM 934 C C . GLY A 1 113 ? 7.594 -11.028 -20.514 1.00 80.25 113 GLY A C 1
ATOM 935 O O . GLY A 1 113 ? 6.683 -11.846 -20.618 1.00 80.25 113 GLY A O 1
ATOM 936 N N . GLU A 1 114 ? 8.429 -11.019 -19.475 1.00 83.00 114 GLU A N 1
ATOM 937 C CA . GLU A 1 114 ? 8.365 -11.963 -18.352 1.00 83.00 114 GLU A CA 1
ATOM 938 C C . GLU A 1 114 ? 7.549 -11.435 -17.157 1.00 83.00 114 GLU A C 1
ATOM 940 O O . GLU A 1 114 ? 7.279 -12.175 -16.207 1.00 83.00 114 GLU A O 1
ATOM 945 N N . PHE A 1 115 ? 7.147 -10.160 -17.176 1.00 84.38 115 PHE A N 1
ATOM 946 C CA . PHE A 1 115 ? 6.529 -9.502 -16.031 1.00 84.38 115 PHE A CA 1
ATOM 947 C C . PHE A 1 115 ? 5.020 -9.766 -15.927 1.00 84.38 115 PHE A C 1
ATOM 949 O O . PHE A 1 115 ? 4.220 -9.359 -16.768 1.00 84.38 115 PHE A O 1
ATOM 956 N N . ASP A 1 116 ? 4.608 -10.389 -14.821 1.00 90.19 116 ASP A N 1
ATOM 957 C CA . ASP A 1 116 ? 3.198 -10.622 -14.499 1.00 90.19 116 ASP A CA 1
ATOM 958 C C . ASP A 1 116 ? 2.618 -9.472 -13.654 1.00 90.19 116 ASP A C 1
ATOM 960 O O . ASP A 1 116 ? 2.722 -9.437 -12.418 1.00 90.19 116 ASP A O 1
ATOM 964 N N . TYR A 1 117 ? 1.960 -8.531 -14.336 1.00 86.88 117 TYR A N 1
ATOM 965 C CA . TYR A 1 117 ? 1.320 -7.374 -13.703 1.00 86.88 117 TYR A CA 1
ATOM 966 C C . TYR A 1 117 ? 0.213 -7.771 -12.711 1.00 86.88 117 TYR A C 1
ATOM 968 O O . TYR A 1 117 ? 0.080 -7.164 -11.644 1.00 86.88 117 TYR A O 1
ATOM 976 N N . ILE A 1 118 ? -0.559 -8.819 -13.021 1.00 90.31 118 ILE A N 1
ATOM 977 C CA . ILE A 1 118 ? -1.667 -9.284 -12.179 1.00 90.31 118 ILE A CA 1
ATOM 978 C C . ILE A 1 118 ? -1.122 -9.873 -10.887 1.00 90.31 118 ILE A C 1
ATOM 980 O O . ILE A 1 118 ? -1.645 -9.593 -9.805 1.00 90.31 118 ILE A O 1
ATOM 984 N N . LYS A 1 119 ? -0.062 -10.677 -10.974 1.00 92.38 119 LYS A N 1
ATOM 985 C CA . LYS A 1 119 ? 0.590 -11.248 -9.795 1.00 92.38 119 LYS A CA 1
ATOM 986 C C . LYS A 1 119 ? 1.151 -10.158 -8.891 1.00 92.38 119 LYS A C 1
ATOM 988 O O . LYS A 1 119 ? 0.905 -10.201 -7.685 1.00 92.38 119 LYS A O 1
ATOM 993 N N . SER A 1 120 ? 1.830 -9.159 -9.456 1.00 92.81 120 SER A N 1
ATOM 994 C CA . SER A 1 120 ? 2.369 -8.031 -8.686 1.00 92.81 120 SER A CA 1
ATOM 995 C C . SER A 1 120 ? 1.262 -7.260 -7.949 1.00 92.81 120 SER A C 1
ATOM 997 O O . SER A 1 120 ? 1.384 -6.994 -6.749 1.00 92.81 120 SER A O 1
ATOM 999 N N . GLN A 1 121 ? 0.139 -6.979 -8.621 1.00 92.94 121 GLN A N 1
ATOM 1000 C CA . GLN A 1 121 ? -1.036 -6.352 -8.000 1.00 92.94 121 GLN A CA 1
ATOM 1001 C C . GLN A 1 121 ? -1.615 -7.199 -6.866 1.00 92.94 121 GLN A C 1
ATOM 1003 O O . GLN A 1 121 ? -1.741 -6.720 -5.740 1.00 92.94 121 GLN A O 1
ATOM 1008 N N . ARG A 1 122 ? -1.870 -8.486 -7.118 1.00 95.06 122 ARG A N 1
ATOM 1009 C CA . ARG A 1 122 ? -2.406 -9.410 -6.106 1.00 95.06 122 ARG A CA 1
ATOM 1010 C C . ARG A 1 122 ? -1.505 -9.517 -4.881 1.00 95.06 122 ARG A C 1
ATOM 1012 O O . ARG A 1 122 ? -2.007 -9.583 -3.765 1.00 95.06 122 ARG A O 1
ATOM 1019 N N . HIS A 1 123 ? -0.188 -9.512 -5.070 1.00 95.94 123 HIS A N 1
ATOM 1020 C CA . HIS A 1 123 ? 0.786 -9.524 -3.980 1.00 95.94 123 HIS A CA 1
ATOM 1021 C C . HIS A 1 123 ? 0.716 -8.247 -3.126 1.00 95.94 123 HIS A C 1
ATOM 1023 O O . HIS A 1 123 ? 0.759 -8.330 -1.896 1.00 95.94 123 HIS A O 1
ATOM 1029 N N . ARG A 1 124 ? 0.550 -7.067 -3.744 1.00 94.75 124 ARG A N 1
ATOM 1030 C CA . ARG A 1 124 ? 0.325 -5.815 -2.997 1.00 94.75 124 ARG A CA 1
ATOM 1031 C C . ARG A 1 124 ? -0.962 -5.859 -2.195 1.00 94.75 124 ARG A C 1
ATOM 1033 O O . ARG A 1 124 ? -0.930 -5.514 -1.013 1.00 94.75 124 ARG A O 1
ATOM 1040 N N . ASP A 1 125 ? -2.045 -6.295 -2.824 1.00 96.44 125 ASP A N 1
ATOM 1041 C CA . ASP A 1 125 ? -3.369 -6.348 -2.207 1.00 96.44 125 ASP A CA 1
ATOM 1042 C C . ASP A 1 125 ? -3.401 -7.354 -1.055 1.00 96.44 125 ASP A C 1
ATOM 1044 O O . ASP A 1 125 ? -3.879 -7.051 0.039 1.00 96.44 125 ASP A O 1
ATOM 1048 N N . ALA A 1 126 ? -2.819 -8.537 -1.257 1.00 97.56 126 ALA A N 1
ATOM 1049 C CA . ALA A 1 126 ? -2.681 -9.542 -0.213 1.00 97.56 126 ALA A CA 1
ATOM 1050 C C . ALA A 1 126 ? -1.884 -8.997 0.977 1.00 97.56 126 ALA A C 1
ATOM 1052 O O . ALA A 1 126 ? -2.313 -9.147 2.120 1.00 97.56 126 ALA A O 1
ATOM 1053 N N . SER A 1 127 ? -0.767 -8.314 0.717 1.00 97.88 127 SER A N 1
ATOM 1054 C CA . SER A 1 127 ? 0.065 -7.733 1.768 1.00 97.88 127 SER A CA 1
ATOM 1055 C C . SER A 1 127 ? -0.691 -6.703 2.614 1.00 97.88 127 SER A C 1
ATOM 1057 O O . SER A 1 127 ? -0.697 -6.797 3.847 1.00 97.88 127 SER A O 1
ATOM 1059 N N . ILE A 1 128 ? -1.364 -5.735 1.980 1.00 97.69 128 ILE A N 1
ATOM 1060 C CA . ILE A 1 128 ? -2.077 -4.686 2.722 1.00 97.69 128 ILE A CA 1
ATOM 1061 C C . ILE A 1 128 ? -3.267 -5.260 3.493 1.00 97.69 128 ILE A C 1
ATOM 1063 O O . ILE A 1 128 ? -3.443 -4.947 4.672 1.00 97.69 128 ILE A O 1
ATOM 1067 N N . ASN A 1 129 ? -4.032 -6.161 2.875 1.00 98.12 129 ASN A N 1
ATOM 1068 C CA . ASN A 1 129 ? -5.196 -6.775 3.504 1.00 98.12 129 ASN A CA 1
ATOM 1069 C C . ASN A 1 129 ? -4.790 -7.664 4.682 1.00 98.12 129 ASN A C 1
ATOM 1071 O O . ASN A 1 129 ? -5.398 -7.587 5.750 1.00 98.12 129 ASN A O 1
ATOM 1075 N N . LEU A 1 130 ? -3.722 -8.453 4.536 1.00 98.19 130 LEU A N 1
ATOM 1076 C CA . LEU A 1 130 ? -3.212 -9.282 5.624 1.00 98.19 130 LEU A CA 1
ATOM 1077 C C . LEU A 1 130 ? -2.702 -8.424 6.786 1.00 98.19 130 LEU A C 1
ATOM 1079 O O . LEU A 1 130 ? -2.974 -8.735 7.942 1.00 98.19 130 LEU A O 1
ATOM 1083 N N . SER A 1 131 ? -2.041 -7.304 6.495 1.00 98.31 131 SER A N 1
ATOM 1084 C CA . SER A 1 131 ? -1.590 -6.358 7.523 1.00 98.31 131 SER A CA 1
ATOM 1085 C C . SER A 1 131 ? -2.756 -5.761 8.309 1.00 98.31 131 SER A C 1
ATOM 1087 O O . SER A 1 131 ? -2.706 -5.690 9.537 1.00 98.31 131 SER A O 1
ATOM 1089 N N . LEU A 1 132 ? -3.829 -5.368 7.615 1.00 98.31 132 LEU A N 1
ATOM 1090 C CA . LEU A 1 132 ? -5.052 -4.870 8.246 1.00 98.31 132 LEU A CA 1
ATOM 1091 C C . LEU A 1 132 ? -5.701 -5.932 9.134 1.00 98.31 132 LEU A C 1
ATOM 1093 O O . LEU A 1 132 ? -6.112 -5.613 10.245 1.00 98.31 132 LEU A O 1
ATOM 1097 N N . ILE A 1 133 ? -5.761 -7.187 8.686 1.00 98.31 133 ILE A N 1
ATOM 1098 C CA . ILE A 1 133 ? -6.322 -8.290 9.476 1.00 98.31 133 ILE A CA 1
ATOM 1099 C C . ILE A 1 133 ? -5.460 -8.560 10.713 1.00 98.31 133 ILE A C 1
ATOM 1101 O O . ILE A 1 133 ? -5.996 -8.643 11.816 1.00 98.31 133 ILE A O 1
ATOM 1105 N N . LEU A 1 134 ? -4.136 -8.645 10.561 1.00 97.94 134 LEU A N 1
ATOM 1106 C CA . LEU A 1 134 ? -3.214 -8.951 11.659 1.00 97.94 134 LEU A CA 1
ATOM 1107 C C . LEU A 1 134 ? -3.254 -7.910 12.785 1.00 97.94 134 LEU A C 1
ATOM 1109 O O . LEU A 1 134 ? -3.076 -8.271 13.945 1.00 97.94 134 LEU A O 1
ATOM 1113 N N . VAL A 1 135 ? -3.513 -6.639 12.470 1.00 97.81 135 VAL A N 1
ATOM 1114 C CA . VAL A 1 135 ? -3.637 -5.569 13.477 1.00 97.81 135 VAL A CA 1
ATOM 1115 C C . VAL A 1 135 ? -5.083 -5.385 13.933 1.00 97.81 135 VAL A C 1
ATOM 1117 O O . VAL A 1 135 ? -5.367 -5.280 15.127 1.00 97.81 135 VAL A O 1
ATOM 1120 N N . GLY A 1 136 ? -6.009 -5.336 12.980 1.00 97.00 136 GLY A N 1
ATOM 1121 C CA . GLY A 1 136 ? -7.409 -5.010 13.211 1.00 97.00 136 GLY A CA 1
ATOM 1122 C C . GLY A 1 136 ? -8.171 -6.118 13.924 1.00 97.00 136 GLY A C 1
ATOM 1123 O O . GLY A 1 136 ? -8.991 -5.816 14.787 1.00 97.00 136 GLY A O 1
ATOM 1124 N N . LEU A 1 137 ? -7.887 -7.391 13.630 1.00 97.69 137 LEU A N 1
ATOM 1125 C CA . LEU A 1 137 ? -8.597 -8.509 14.252 1.00 97.69 137 LEU A CA 1
ATOM 1126 C C . LEU A 1 137 ? -8.320 -8.600 15.763 1.00 97.69 137 LEU A C 1
ATOM 1128 O O . LEU A 1 137 ? -9.293 -8.624 16.520 1.00 97.69 137 LEU A O 1
ATOM 1132 N N . PRO A 1 138 ? -7.061 -8.581 16.254 1.00 96.56 138 PRO A N 1
ATOM 1133 C CA . PRO A 1 138 ? -6.805 -8.540 17.693 1.00 96.56 138 PRO A CA 1
ATOM 1134 C C . PRO A 1 138 ? -7.430 -7.318 18.368 1.00 96.56 138 PRO A C 1
ATOM 1136 O O . PRO A 1 138 ? -8.002 -7.442 19.450 1.00 96.56 138 PRO A O 1
ATOM 1139 N N . LEU A 1 139 ? -7.369 -6.151 17.717 1.00 95.56 139 LEU A N 1
ATOM 1140 C CA . LEU A 1 139 ? -7.950 -4.920 18.244 1.00 95.56 139 LEU A CA 1
ATOM 1141 C C . LEU A 1 139 ? -9.475 -5.028 18.371 1.00 95.56 139 LEU A C 1
ATOM 1143 O O . LEU A 1 139 ? -10.024 -4.706 19.424 1.00 95.56 139 LEU A O 1
ATOM 1147 N N . TYR A 1 140 ? -10.153 -5.536 17.342 1.00 96.12 140 TYR A N 1
ATOM 1148 C CA . TYR A 1 140 ? -11.592 -5.788 17.361 1.00 96.12 140 TYR A CA 1
ATOM 1149 C C . TYR A 1 140 ? -11.978 -6.783 18.460 1.00 96.12 140 TYR A C 1
ATOM 1151 O O . TYR A 1 140 ? -12.862 -6.499 19.269 1.00 96.12 140 TYR A O 1
ATOM 1159 N N . LEU A 1 141 ? -11.286 -7.925 18.533 1.00 97.44 141 LEU A N 1
ATOM 1160 C CA . LEU A 1 141 ? -11.567 -8.958 19.528 1.00 97.44 141 LEU A CA 1
ATOM 1161 C C . LEU A 1 141 ? -11.361 -8.441 20.955 1.00 97.44 141 LEU A C 1
ATOM 1163 O O . LEU A 1 141 ? -12.182 -8.730 21.824 1.00 97.44 141 LEU A O 1
ATOM 1167 N N . ALA A 1 142 ? -10.312 -7.650 21.199 1.00 95.69 142 ALA A N 1
ATOM 1168 C CA . ALA A 1 142 ? -10.065 -7.031 22.499 1.00 95.69 142 ALA A CA 1
ATOM 1169 C C . ALA A 1 142 ? -11.240 -6.145 22.941 1.00 95.69 142 ALA A C 1
ATOM 1171 O O . ALA A 1 142 ? -11.765 -6.329 24.040 1.00 95.69 142 ALA A O 1
ATOM 1172 N N . HIS A 1 143 ? -11.703 -5.245 22.069 1.00 93.50 143 HIS A N 1
ATOM 1173 C CA . HIS A 1 143 ? -12.840 -4.372 22.373 1.00 93.50 143 HIS A CA 1
ATOM 1174 C C . HIS A 1 143 ? -14.135 -5.169 22.560 1.00 93.50 143 HIS A C 1
ATOM 1176 O O . HIS A 1 143 ? -14.860 -4.947 23.529 1.00 93.50 143 HIS A O 1
ATOM 1182 N N . TRP A 1 144 ? -14.400 -6.146 21.689 1.00 96.12 144 TRP A N 1
ATOM 1183 C CA . TRP A 1 144 ? -15.576 -7.011 21.796 1.00 96.12 144 TRP A CA 1
ATOM 1184 C C . TRP A 1 144 ? -15.620 -7.776 23.125 1.00 96.12 144 TRP A C 1
ATOM 1186 O O . TRP A 1 144 ? -16.665 -7.853 23.773 1.00 96.12 144 TRP A O 1
ATOM 1196 N N . MET A 1 145 ? -14.482 -8.320 23.564 1.00 95.19 145 MET A N 1
ATOM 1197 C CA . MET A 1 145 ? -14.386 -9.034 24.838 1.00 95.19 145 MET A CA 1
ATOM 1198 C C . MET A 1 145 ? -14.666 -8.129 26.041 1.00 95.19 145 MET A C 1
ATOM 1200 O O . MET A 1 145 ? -15.315 -8.583 26.982 1.00 95.19 145 MET A O 1
ATOM 1204 N N . ILE A 1 146 ? -14.200 -6.878 26.019 1.00 94.75 146 ILE A N 1
ATOM 1205 C CA . ILE A 1 146 ? -14.446 -5.905 27.094 1.00 94.75 146 ILE A CA 1
ATOM 1206 C C . ILE A 1 146 ? -15.933 -5.560 27.159 1.00 94.75 146 ILE A C 1
ATOM 1208 O O . ILE A 1 146 ? -16.546 -5.737 28.209 1.00 94.75 146 ILE A O 1
ATOM 1212 N N . ILE A 1 147 ? -16.532 -5.188 26.023 1.00 93.88 147 ILE A N 1
ATOM 1213 C CA . ILE A 1 147 ? -17.962 -4.862 25.940 1.00 93.88 147 ILE A CA 1
ATOM 1214 C C . ILE A 1 147 ? -18.790 -6.020 26.487 1.00 93.88 147 ILE A C 1
ATOM 1216 O O . ILE A 1 147 ? -19.616 -5.830 27.370 1.00 93.88 147 ILE A O 1
ATOM 1220 N N . ARG A 1 148 ? -18.512 -7.250 26.041 1.00 93.88 148 ARG A N 1
ATOM 1221 C CA . ARG A 1 148 ? -19.253 -8.433 26.487 1.00 93.88 148 ARG A CA 1
ATOM 1222 C C . ARG A 1 148 ? -19.157 -8.676 27.998 1.00 93.88 148 ARG A C 1
ATOM 1224 O O . ARG A 1 148 ? -20.064 -9.291 28.554 1.00 93.88 148 ARG A O 1
ATOM 1231 N N . ARG A 1 149 ? -18.062 -8.269 28.651 1.00 93.81 149 ARG A N 1
ATOM 1232 C CA . ARG A 1 149 ? -17.900 -8.370 30.111 1.00 93.81 149 ARG A CA 1
ATOM 1233 C C . ARG A 1 149 ? -18.704 -7.296 30.837 1.00 93.81 149 ARG A C 1
ATOM 1235 O O . ARG A 1 149 ? -19.318 -7.608 31.846 1.00 93.81 149 ARG A O 1
ATOM 1242 N N . GLU A 1 150 ? -18.729 -6.077 30.311 1.00 91.62 150 GLU A N 1
ATOM 1243 C CA . GLU A 1 150 ? -19.452 -4.950 30.911 1.00 91.62 150 GLU A CA 1
ATOM 1244 C C . GLU A 1 150 ? -20.969 -5.043 30.701 1.00 91.62 150 GLU A C 1
ATOM 1246 O O . GLU A 1 150 ? -21.735 -4.705 31.594 1.00 91.62 150 GLU A O 1
ATOM 1251 N N . THR A 1 151 ? -21.423 -5.562 29.556 1.00 87.75 151 THR A N 1
ATOM 1252 C CA . THR A 1 151 ? -22.855 -5.694 29.232 1.00 87.75 151 THR A CA 1
ATOM 1253 C C . THR A 1 151 ? -23.516 -6.937 29.827 1.00 87.75 151 THR A C 1
ATOM 1255 O O . THR A 1 151 ? -24.717 -7.118 29.668 1.00 87.75 151 THR A O 1
ATOM 1258 N N . LYS A 1 152 ? -22.743 -7.850 30.424 1.00 68.44 152 LYS A N 1
ATOM 1259 C CA . LYS A 1 152 ? -23.265 -9.040 31.122 1.00 68.44 152 LYS A CA 1
ATOM 1260 C C . LYS A 1 152 ? -23.446 -8.822 32.634 1.00 68.44 152 LYS A C 1
ATOM 1262 O O . LYS A 1 152 ? -23.694 -9.802 33.335 1.00 68.44 152 LYS A O 1
ATOM 1267 N N . ALA A 1 153 ? -23.287 -7.586 33.110 1.00 51.41 153 ALA A N 1
ATOM 1268 C CA . ALA A 1 153 ? -23.619 -7.172 34.472 1.00 51.41 153 ALA A CA 1
ATOM 1269 C C . ALA A 1 153 ? -25.120 -6.891 34.621 1.00 51.41 153 ALA A C 1
ATOM 1271 O O . ALA A 1 153 ? -25.714 -6.358 33.656 1.00 51.41 153 ALA A O 1
#

Radius of gyration: 31.94 Å; Cα contacts (8 Å, |Δi|>4): 58; chains: 1; bounding box: 55×44×103 Å

Mean predicted aligned error: 10.26 Å

Sequence (153 aa):
MEKKSVRLDRSQSRQVIRKIYLYLFALLGLVLLTIGAVRFINMGLKAYVFTEAENEQKMNYDRPMEDPYYLVEKTEAIKSSTDKEITITLTEEQSVQLKKLLKKNEEWEKQQGEFDYIKSQRHRDASINLSLILVGLPLYLAHWMIIRRETKA

Solvent-accessible surface area (backbone atoms only — not comparable to full-atom values): 8702 Å² total; per-residue (Å²): 139,71,76,65,65,69,57,54,53,63,52,52,52,51,54,51,52,52,50,53,51,50,53,52,52,50,52,53,49,51,53,55,49,51,54,49,50,29,53,51,45,22,50,51,34,30,72,75,74,26,61,52,31,52,47,62,59,50,54,63,67,65,49,71,76,78,79,57,70,77,50,53,67,56,45,57,57,54,77,76,49,91,66,95,74,84,90,79,90,68,54,73,68,54,48,54,52,50,53,53,48,53,53,50,45,55,54,47,53,55,53,54,77,72,55,57,65,66,59,15,50,51,30,39,51,49,26,49,53,50,19,46,47,71,54,47,49,60,52,50,51,53,54,52,54,52,50,58,58,65,72,70,108

Foldseek 3Di:
DPPPVVVVVVVVVVVVVVVVVVVVVVVVVVVVVLVVQLVVQLVVCCVPPLVLLCVVVVLVVLDQDDDDPVVVVVVVVVVPDPDPDDDDDDDPVRVVVVVVRVVSVVVSVVVVVPRDPVSNNVSSVCSSVVSCCVRVVVVVVVVVVVCVVVVVD

Secondary structure (DSSP, 8-state):
--TTHHHHHHHHHHHHHHHHHHHHHHHHHHHHHHHHHHHHHHHHHHHHT-GGGGHHHHHHHSPPPPPPHHHHHHHHHHHT---S-------HHHHHHHHHHHHHHHHHHHHHHH--HHHHHHHHHHHHHHHHHHHHHHHHHHHHHHHHHHTT-

pLDDT: mean 85.2, std 13.29, range [51.41, 98.5]

Nearest PDB structures (foldseek):
  7rro-assembly1_A0  TM=3.123E-01  e=6.656E+00  Bos taurus